Protein AF-A0A957TJC4-F1 (afdb_monomer_lite)

Foldseek 3Di:
DVVVVVVVVVVVVVVVVVDDDPPPPPPPPPPPPAWDQFWWKFKDQAQPPDDHGQDTDTDNDDDDDQDQHDPDPSHDSPHMDMDIDIDHDDDDD

pLDDT: mean 81.68, std 18.57, range [52.62, 98.75]

Secondary structure (DSSP, 8-state):
-HHHHHHHHHHHHHHHHS-S------------SS--SSEEEEEESSTT--SS-SEEEEES------TTS-SSTTS-SSS-EEEEE---PPPP-

Sequence (93 aa):
MFTVVRRTLRLLLILAFLLPLAPIARAQDVTPRFTDPGWQASYWNNRTLSGPPALQRFEQQLNFDWGFGSPDPVIAPDNFSARWERFIDLTPG

Structure (mmCIF, N/CA/C/O backbone):
data_AF-A0A957TJC4-F1
#
_entry.id   AF-A0A957TJC4-F1
#
loop_
_atom_site.group_PDB
_atom_site.id
_atom_site.type_symbol
_atom_site.label_atom_id
_atom_site.label_alt_id
_atom_site.label_comp_id
_atom_site.label_asym_id
_atom_site.label_entity_id
_atom_site.label_seq_id
_atom_site.pdbx_PDB_ins_code
_atom_site.Cartn_x
_atom_site.Cartn_y
_atom_site.Cartn_z
_atom_site.occupancy
_atom_site.B_iso_or_equiv
_atom_site.auth_seq_id
_atom_site.auth_comp_id
_atom_site.auth_asym_id
_atom_site.auth_atom_id
_atom_site.pdbx_PDB_model_num
ATOM 1 N N . MET A 1 1 ? 27.038 51.989 12.909 1.00 57.78 1 MET A N 1
ATOM 2 C CA . MET A 1 1 ? 25.652 51.627 13.293 1.00 57.78 1 MET A CA 1
ATOM 3 C C . MET A 1 1 ? 24.785 51.178 12.104 1.00 57.78 1 MET A C 1
ATOM 5 O O . MET A 1 1 ? 24.112 50.164 12.216 1.00 57.78 1 MET A O 1
ATOM 9 N N . PHE A 1 2 ? 24.848 51.839 10.939 1.00 55.53 2 PHE A N 1
ATOM 10 C CA . PHE A 1 2 ? 23.993 51.540 9.768 1.00 55.53 2 PHE A CA 1
ATOM 11 C C . PHE A 1 2 ? 24.270 50.213 9.021 1.00 55.53 2 PHE A C 1
ATOM 13 O O . PHE A 1 2 ? 23.383 49.681 8.355 1.00 55.53 2 PHE A O 1
ATOM 20 N N . THR A 1 3 ? 25.468 49.634 9.142 1.00 54.94 3 THR A N 1
ATOM 21 C CA . THR A 1 3 ? 25.861 48.397 8.430 1.00 54.94 3 THR A CA 1
ATOM 22 C C . THR A 1 3 ? 25.337 47.114 9.093 1.00 54.94 3 THR A C 1
ATOM 24 O O . THR A 1 3 ? 25.178 46.096 8.423 1.00 54.94 3 THR A O 1
ATOM 27 N N . VAL A 1 4 ? 25.026 47.158 10.394 1.00 55.16 4 VAL A N 1
ATOM 28 C CA . VAL A 1 4 ? 24.504 46.011 11.165 1.00 55.16 4 VAL A CA 1
ATOM 29 C C . VAL A 1 4 ? 23.010 45.809 10.892 1.00 55.16 4 VAL A C 1
ATOM 31 O O . VAL A 1 4 ? 22.593 44.695 10.596 1.00 55.16 4 VAL A O 1
ATOM 34 N N . VAL A 1 5 ? 22.231 46.897 10.854 1.00 58.34 5 VAL A N 1
ATOM 35 C CA . VAL A 1 5 ? 20.779 46.876 10.578 1.00 58.34 5 VAL A CA 1
ATOM 36 C C . VAL A 1 5 ? 20.470 46.360 9.165 1.00 58.34 5 VAL A C 1
ATOM 38 O O . VAL A 1 5 ? 19.522 45.612 8.952 1.00 58.34 5 VAL A O 1
ATOM 41 N N . ARG A 1 6 ? 21.316 46.693 8.181 1.00 56.81 6 ARG A N 1
ATOM 42 C CA . ARG A 1 6 ? 21.184 46.194 6.800 1.00 56.81 6 ARG A CA 1
ATOM 43 C C . ARG A 1 6 ? 21.524 44.705 6.656 1.00 56.81 6 ARG A C 1
ATOM 45 O O . ARG A 1 6 ? 21.023 44.061 5.737 1.00 56.81 6 ARG A O 1
ATOM 52 N N . ARG A 1 7 ? 22.361 44.153 7.544 1.00 57.66 7 ARG A N 1
ATOM 53 C CA . ARG A 1 7 ? 22.697 42.719 7.582 1.00 57.66 7 ARG A CA 1
ATOM 54 C C . ARG A 1 7 ? 21.602 4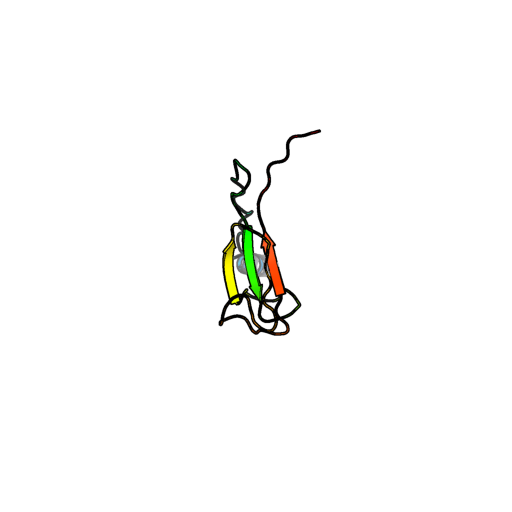1.900 8.262 1.00 57.66 7 ARG A C 1
ATOM 56 O O . ARG A 1 7 ? 21.235 40.854 7.740 1.00 57.66 7 ARG A O 1
ATOM 63 N N . THR A 1 8 ? 21.034 42.398 9.358 1.00 58.56 8 THR A N 1
ATOM 64 C CA . THR A 1 8 ? 19.928 41.725 10.056 1.00 58.56 8 THR A CA 1
ATOM 65 C C . THR A 1 8 ? 18.640 41.727 9.234 1.00 58.56 8 THR A C 1
ATOM 67 O O . THR A 1 8 ? 17.971 40.702 9.168 1.00 58.56 8 THR A O 1
ATOM 70 N N . LEU A 1 9 ? 18.337 42.808 8.507 1.00 58.50 9 LEU A N 1
ATOM 71 C CA . LEU A 1 9 ? 17.160 42.875 7.631 1.00 58.50 9 LEU A CA 1
ATOM 72 C C . LEU A 1 9 ? 17.245 41.900 6.438 1.00 58.50 9 LEU A C 1
ATOM 74 O O . LEU A 1 9 ? 16.244 41.298 6.062 1.00 58.50 9 LEU A O 1
ATOM 78 N N . ARG A 1 10 ? 18.445 41.687 5.872 1.00 59.19 10 ARG A N 1
ATOM 79 C CA . ARG A 1 10 ? 18.679 40.687 4.809 1.00 59.19 10 ARG A CA 1
ATOM 80 C C . ARG A 1 10 ? 18.579 39.246 5.323 1.00 59.19 10 ARG A C 1
ATOM 82 O O . ARG A 1 10 ? 18.058 38.399 4.610 1.00 59.19 10 ARG A O 1
ATOM 89 N N . LEU A 1 11 ? 19.028 38.976 6.552 1.00 58.16 11 LEU A N 1
ATOM 90 C CA . LEU A 1 11 ? 18.888 37.658 7.190 1.00 58.16 11 LEU A CA 1
ATOM 91 C C . LEU A 1 11 ? 17.426 37.343 7.553 1.00 58.16 11 LEU A C 1
ATOM 93 O O . LEU A 1 11 ? 16.983 36.218 7.349 1.00 58.16 11 LEU A O 1
ATOM 97 N N . LEU A 1 12 ? 16.659 38.341 8.004 1.00 58.28 12 LEU A N 1
ATOM 98 C CA . LEU A 1 12 ? 15.225 38.197 8.286 1.00 58.28 12 LEU A CA 1
ATOM 99 C C . LEU A 1 12 ? 14.393 37.968 7.014 1.00 58.28 12 LEU A C 1
ATOM 101 O O . LEU A 1 12 ? 13.450 37.184 7.040 1.00 58.28 12 LEU A O 1
ATOM 105 N N . LEU A 1 13 ? 14.768 38.583 5.888 1.00 59.75 13 LEU A N 1
ATOM 106 C CA . LEU A 1 13 ? 14.113 38.354 4.594 1.00 59.75 13 LEU A CA 1
ATOM 107 C C . LEU A 1 13 ? 14.409 36.961 4.011 1.00 59.75 13 LEU A C 1
ATOM 109 O O . LEU A 1 13 ? 13.517 36.361 3.426 1.00 59.75 13 LEU A O 1
ATOM 113 N N . ILE A 1 14 ? 15.614 36.411 4.211 1.00 59.94 14 ILE A N 1
ATOM 114 C CA . ILE A 1 14 ? 15.948 35.031 3.805 1.00 59.94 14 ILE A CA 1
ATOM 115 C C . ILE A 1 14 ? 15.217 34.008 4.690 1.00 59.94 14 ILE A C 1
ATOM 117 O O . ILE A 1 14 ? 14.703 33.016 4.179 1.00 59.94 14 ILE A O 1
ATOM 121 N N . LEU A 1 15 ? 15.104 34.269 5.998 1.00 53.88 15 LEU A N 1
ATOM 122 C CA . LEU A 1 15 ? 14.365 33.410 6.930 1.00 53.88 15 LEU A CA 1
ATOM 123 C C . LEU A 1 15 ? 12.849 33.420 6.655 1.00 53.88 15 LEU A C 1
ATOM 125 O O . LEU A 1 15 ? 12.206 32.380 6.752 1.00 53.88 15 LEU A O 1
ATOM 129 N N . ALA A 1 16 ? 12.289 34.565 6.251 1.00 57.31 16 ALA A N 1
ATOM 130 C CA . ALA A 1 16 ? 10.888 34.687 5.844 1.00 57.31 16 ALA A CA 1
ATOM 131 C C . ALA A 1 16 ? 10.598 34.086 4.451 1.00 57.31 16 ALA A C 1
ATOM 133 O O . ALA A 1 16 ? 9.473 33.674 4.189 1.00 57.31 16 ALA A O 1
ATOM 134 N N . PHE A 1 17 ? 11.600 33.994 3.567 1.00 58.12 17 PHE A N 1
ATOM 135 C CA . PHE A 1 17 ? 11.471 33.393 2.230 1.00 58.12 17 PHE A CA 1
ATOM 136 C C . PHE A 1 17 ? 11.725 31.870 2.210 1.00 58.12 17 PHE A C 1
ATOM 138 O O . PHE A 1 17 ? 11.323 31.194 1.270 1.00 58.12 17 PHE A O 1
ATOM 145 N N . LEU A 1 18 ? 12.334 31.312 3.264 1.00 55.06 18 LEU A N 1
ATOM 146 C CA . LEU A 1 18 ? 12.459 29.862 3.505 1.00 55.06 18 LEU A CA 1
ATOM 147 C C . LEU A 1 18 ? 11.194 29.226 4.115 1.00 55.06 18 LEU A C 1
ATOM 149 O O . LEU A 1 18 ? 11.154 28.015 4.319 1.00 55.06 18 LEU A O 1
ATOM 153 N N . LEU A 1 19 ? 10.176 30.034 4.419 1.00 63.69 19 LEU A N 1
ATOM 154 C CA . LEU A 1 19 ? 8.935 29.625 5.077 1.00 63.69 19 LEU A CA 1
ATOM 155 C C . LEU A 1 19 ? 7.683 29.937 4.230 1.00 63.69 19 LEU A C 1
ATOM 157 O O . LEU A 1 19 ? 6.762 30.60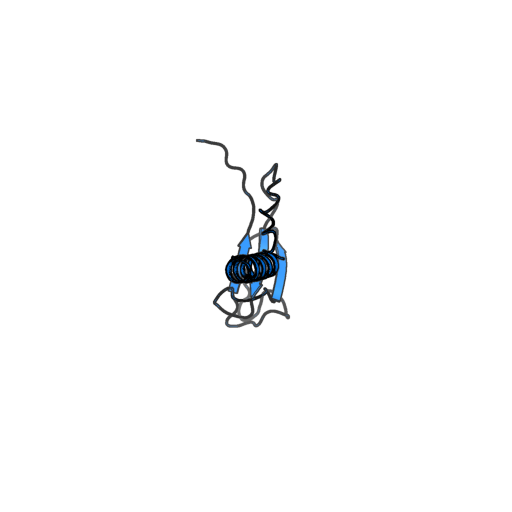3 4.705 1.00 63.69 19 LEU A O 1
ATOM 161 N N . PRO A 1 20 ? 7.579 29.406 2.999 1.00 57.22 20 PRO A N 1
ATOM 162 C CA . PRO A 1 20 ? 6.257 29.019 2.532 1.00 57.22 20 PRO A CA 1
ATOM 163 C C . PRO A 1 20 ? 6.232 27.577 2.029 1.00 57.22 20 PRO A C 1
ATOM 165 O O . PRO A 1 20 ? 7.005 27.168 1.168 1.00 57.22 20 PRO A O 1
ATOM 168 N N . LEU A 1 21 ? 5.239 26.857 2.547 1.00 63.34 21 LEU A N 1
ATOM 169 C CA . LEU A 1 21 ? 4.831 25.511 2.168 1.00 63.34 21 LEU A CA 1
ATOM 170 C C . LEU A 1 21 ? 5.694 24.370 2.722 1.00 63.34 21 LEU A C 1
ATOM 172 O O . LEU A 1 21 ? 6.101 23.459 2.005 1.00 63.34 21 LEU A O 1
ATOM 176 N N . ALA A 1 22 ? 5.794 24.298 4.054 1.00 57.78 22 ALA A N 1
ATOM 177 C CA . ALA A 1 22 ? 5.565 22.974 4.625 1.00 57.78 22 ALA A CA 1
ATOM 178 C C . ALA A 1 22 ? 4.234 22.495 4.019 1.00 57.78 22 ALA A C 1
ATOM 180 O O . ALA A 1 22 ? 3.250 23.243 4.125 1.00 57.78 22 ALA A O 1
ATOM 181 N N . PRO A 1 23 ? 4.157 21.331 3.342 1.00 58.56 23 PRO A N 1
ATOM 182 C CA . PRO A 1 23 ? 2.850 20.735 3.166 1.00 58.56 23 PRO A CA 1
ATOM 183 C C . PRO A 1 23 ? 2.264 20.742 4.571 1.00 58.56 23 PRO A C 1
ATOM 185 O O . PRO A 1 23 ? 2.933 20.327 5.523 1.00 58.56 23 PRO A O 1
ATOM 188 N N . ILE A 1 24 ? 1.059 21.287 4.732 1.00 59.88 24 ILE A N 1
ATOM 189 C CA . ILE A 1 24 ? 0.243 20.854 5.851 1.00 59.88 24 ILE A CA 1
ATOM 190 C C . ILE A 1 24 ? 0.209 19.355 5.603 1.00 59.88 24 ILE A C 1
ATOM 192 O O . ILE A 1 24 ? -0.490 18.898 4.698 1.00 59.88 24 ILE A O 1
ATOM 196 N N . ALA A 1 25 ? 1.079 18.606 6.285 1.00 54.47 25 ALA A N 1
ATOM 197 C CA . ALA A 1 25 ? 0.851 17.212 6.520 1.00 54.47 25 ALA A CA 1
ATOM 198 C C . ALA A 1 25 ? -0.540 17.280 7.112 1.00 54.47 25 ALA A C 1
ATOM 200 O O . ALA A 1 25 ? -0.720 17.794 8.217 1.00 54.47 25 ALA A O 1
ATOM 201 N N . ARG A 1 26 ? -1.543 16.979 6.283 1.00 56.88 26 ARG A N 1
ATOM 202 C CA . ARG A 1 26 ? -2.881 16.758 6.773 1.00 56.88 26 ARG A CA 1
ATOM 203 C C . ARG A 1 26 ? -2.613 15.647 7.770 1.00 56.88 26 ARG A C 1
ATOM 205 O O . ARG A 1 26 ? -2.337 14.520 7.360 1.00 56.88 26 ARG A O 1
ATOM 212 N N . ALA A 1 27 ? -2.542 15.991 9.059 1.00 56.28 27 ALA A N 1
ATOM 213 C CA . ALA A 1 27 ? -2.835 15.023 10.087 1.00 56.28 27 ALA A CA 1
ATOM 214 C C . ALA A 1 27 ? -4.128 14.416 9.570 1.00 56.28 27 ALA A C 1
ATOM 216 O O . ALA A 1 27 ? -5.053 15.168 9.252 1.00 56.28 27 ALA A O 1
ATOM 217 N N . GLN A 1 28 ? -4.077 13.122 9.250 1.00 52.62 28 GLN A N 1
ATOM 218 C CA . GLN A 1 28 ? -5.217 12.418 8.694 1.00 52.62 28 GLN A CA 1
ATOM 219 C C . GLN A 1 28 ? -6.405 12.862 9.539 1.00 52.62 28 GLN A C 1
ATOM 221 O O . GLN A 1 28 ? -6.310 12.813 10.768 1.00 52.62 28 GLN A O 1
ATOM 226 N N . ASP A 1 29 ? -7.446 13.406 8.915 1.00 52.62 29 ASP A N 1
ATOM 227 C CA . ASP A 1 29 ? -8.685 13.688 9.621 1.00 52.62 29 ASP A CA 1
ATOM 228 C C . ASP A 1 29 ? -9.225 12.314 10.045 1.00 52.62 29 ASP A C 1
ATOM 230 O O . ASP A 1 29 ? -10.010 11.685 9.340 1.00 52.62 29 ASP A O 1
ATOM 234 N N . VAL A 1 30 ? -8.715 11.781 11.158 1.00 55.88 30 VAL A N 1
ATOM 235 C CA . VAL A 1 30 ? -9.132 10.516 11.746 1.00 55.88 30 VAL A CA 1
ATOM 236 C C . VAL A 1 30 ? -10.467 10.828 12.393 1.00 55.88 30 VAL A C 1
ATOM 238 O O . VAL A 1 30 ? -10.561 11.115 13.580 1.00 55.88 30 VAL A O 1
ATOM 241 N N . THR A 1 31 ? -11.520 10.817 11.581 1.00 57.28 31 THR A N 1
ATOM 242 C CA . THR A 1 31 ? -12.875 10.669 12.106 1.00 57.28 31 THR A CA 1
ATOM 243 C C . THR A 1 31 ? -13.492 9.319 11.707 1.00 57.28 31 THR A C 1
ATOM 245 O O . THR A 1 31 ? -14.612 9.314 11.198 1.00 57.28 31 THR A O 1
ATOM 248 N N . PRO A 1 32 ? -12.845 8.153 11.928 1.00 58.28 32 PRO A N 1
ATOM 249 C CA . PRO A 1 32 ? -13.590 6.917 12.062 1.00 58.28 32 PRO A CA 1
ATOM 250 C C . PRO A 1 32 ? -14.298 6.982 13.414 1.00 58.28 32 PRO A C 1
ATOM 252 O O . PRO A 1 32 ? -13.677 7.060 14.471 1.00 58.28 32 PRO A O 1
ATOM 255 N N . ARG A 1 33 ? -15.626 7.026 13.384 1.00 59.47 33 ARG A N 1
ATOM 256 C CA . ARG A 1 33 ? -16.425 6.748 14.585 1.00 59.47 33 ARG A CA 1
ATOM 257 C C . ARG A 1 33 ? -16.711 5.248 14.729 1.00 59.47 33 ARG A C 1
ATOM 259 O O . ARG A 1 33 ? -17.349 4.876 15.706 1.00 59.47 33 ARG A O 1
ATOM 266 N N . PHE A 1 34 ? -16.306 4.449 13.735 1.00 73.38 34 PHE A N 1
ATOM 267 C CA . PHE A 1 34 ? -16.594 3.024 13.593 1.00 73.38 34 PHE A CA 1
ATOM 268 C C . PHE A 1 34 ? -15.488 2.331 12.779 1.00 73.38 34 PHE A C 1
ATOM 270 O O . PHE A 1 34 ? -14.871 2.957 11.915 1.00 73.38 34 PHE A O 1
ATOM 277 N N . THR A 1 35 ? -15.304 1.025 13.007 1.00 82.19 35 THR A N 1
ATOM 278 C CA . THR A 1 35 ? -14.457 0.138 12.186 1.00 82.19 35 THR A CA 1
ATOM 279 C C . THR A 1 35 ? -14.831 0.242 10.706 1.00 82.19 35 THR A C 1
ATOM 281 O O . THR A 1 35 ? -16.010 0.143 10.357 1.00 82.19 35 THR A O 1
ATOM 284 N N . ASP A 1 36 ? -13.831 0.387 9.834 1.00 88.81 36 ASP A N 1
ATOM 285 C CA . ASP A 1 36 ? -14.055 0.455 8.392 1.00 88.81 36 ASP A CA 1
ATOM 286 C C . ASP A 1 36 ? -14.695 -0.848 7.872 1.00 88.81 36 ASP A C 1
ATOM 288 O O . ASP A 1 36 ? -14.277 -1.949 8.255 1.00 88.81 36 ASP A O 1
ATOM 292 N N . PRO A 1 37 ? -15.660 -0.768 6.935 1.00 90.19 37 PRO A N 1
ATOM 293 C CA . PRO A 1 37 ? -16.364 -1.943 6.415 1.00 90.19 37 PRO A CA 1
ATOM 294 C C . PRO A 1 37 ? -15.502 -2.838 5.504 1.00 90.19 37 PRO A C 1
ATOM 296 O O . PRO A 1 37 ? -15.989 -3.845 4.994 1.00 90.19 37 PRO A O 1
ATOM 299 N N . GLY A 1 38 ? -14.241 -2.480 5.263 1.00 92.31 38 GLY A N 1
ATOM 300 C CA . GLY A 1 38 ? -13.334 -3.193 4.370 1.00 92.31 38 GLY A CA 1
ATOM 301 C C . GLY A 1 38 ? -11.935 -2.594 4.402 1.00 92.31 38 GLY A C 1
ATOM 302 O O . GLY A 1 38 ? -11.522 -2.023 5.409 1.00 92.31 38 GLY A O 1
ATOM 303 N N . TRP A 1 39 ? -11.206 -2.753 3.306 1.00 96.00 39 TRP A N 1
ATOM 304 C CA . TRP A 1 39 ? -9.795 -2.414 3.194 1.00 96.00 39 TRP A CA 1
ATOM 305 C C . TRP A 1 39 ? -9.565 -1.421 2.068 1.00 96.00 39 TRP A C 1
ATOM 307 O O . TRP A 1 39 ? -9.996 -1.637 0.936 1.00 96.00 39 TRP A O 1
ATOM 317 N N . GLN A 1 40 ? -8.816 -0.365 2.356 1.00 97.38 40 GLN A N 1
ATOM 318 C CA . GLN A 1 40 ? -8.221 0.461 1.321 1.00 97.38 40 GLN A CA 1
ATOM 319 C C . GLN A 1 40 ? -6.959 -0.241 0.811 1.00 97.38 40 GLN A C 1
ATOM 321 O O . GLN A 1 40 ? -5.935 -0.270 1.491 1.00 97.38 40 GLN A O 1
ATOM 326 N N . ALA A 1 41 ? -7.038 -0.815 -0.386 1.00 98.31 41 ALA A N 1
ATOM 327 C CA . ALA A 1 41 ? -5.922 -1.453 -1.065 1.00 98.31 41 ALA A CA 1
ATOM 328 C C . ALA A 1 41 ? -5.149 -0.430 -1.909 1.00 98.31 41 ALA A C 1
ATOM 330 O O . ALA A 1 41 ? -5.741 0.425 -2.576 1.00 98.31 41 ALA A O 1
ATOM 331 N N . SER A 1 42 ? -3.826 -0.540 -1.900 1.00 98.75 42 SER A N 1
ATOM 332 C CA . SER A 1 42 ? -2.893 0.181 -2.768 1.00 98.75 42 SER A CA 1
ATOM 333 C C . SER A 1 42 ? -1.903 -0.810 -3.374 1.00 98.75 42 SER A C 1
ATOM 335 O O . SER A 1 42 ? -1.425 -1.694 -2.666 1.00 98.75 42 SER A O 1
ATOM 337 N N . TYR A 1 43 ? -1.578 -0.658 -4.657 1.00 98.75 43 TYR A N 1
ATOM 338 C CA . TYR A 1 43 ? -0.702 -1.559 -5.410 1.00 98.75 43 TYR A CA 1
ATOM 339 C C . TYR A 1 43 ? 0.393 -0.784 -6.149 1.00 98.75 4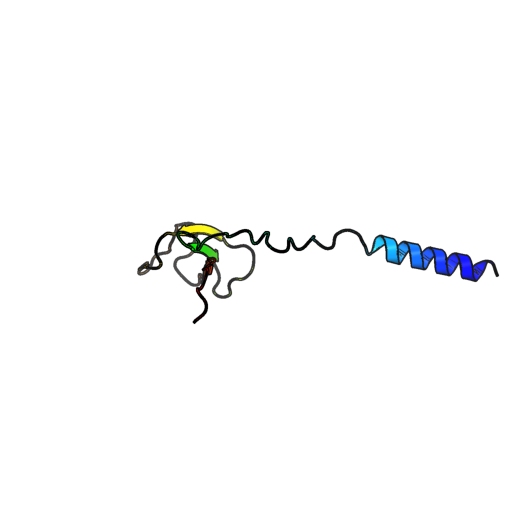3 TYR A C 1
ATOM 341 O O . TYR A 1 43 ? 0.134 0.275 -6.724 1.00 98.75 43 TYR A O 1
ATOM 349 N N . TRP A 1 44 ? 1.608 -1.330 -6.188 1.00 98.75 44 TRP A N 1
ATOM 350 C CA . TRP A 1 44 ? 2.780 -0.735 -6.836 1.00 98.75 44 TRP A CA 1
ATOM 351 C C . TRP A 1 44 ? 3.435 -1.721 -7.797 1.00 98.75 44 TRP A C 1
ATOM 353 O O . TRP A 1 44 ? 3.639 -2.874 -7.438 1.00 98.75 44 TRP A O 1
ATOM 363 N N . ASN A 1 45 ? 3.897 -1.241 -8.956 1.00 98.62 45 ASN A N 1
ATOM 364 C CA . ASN A 1 45 ? 4.719 -2.008 -9.909 1.00 98.62 45 ASN A CA 1
ATOM 365 C C . ASN A 1 45 ? 6.200 -2.067 -9.490 1.00 98.62 45 ASN A C 1
ATOM 367 O O . ASN A 1 45 ? 7.111 -1.832 -10.282 1.00 98.62 45 ASN A O 1
ATOM 371 N N . ASN A 1 46 ? 6.437 -2.297 -8.202 1.00 98.56 46 ASN A N 1
ATOM 372 C CA . ASN A 1 46 ? 7.741 -2.561 -7.610 1.00 98.56 46 ASN A CA 1
ATOM 373 C C . ASN A 1 46 ? 7.544 -3.311 -6.289 1.00 98.56 46 ASN A C 1
ATOM 375 O O . ASN A 1 46 ? 6.467 -3.262 -5.701 1.00 98.56 46 ASN A O 1
ATOM 379 N N . ARG A 1 47 ? 8.594 -3.965 -5.786 1.00 98.25 47 ARG A N 1
ATOM 380 C CA . ARG A 1 47 ? 8.541 -4.781 -4.558 1.00 98.25 47 ARG A CA 1
ATOM 381 C C . ARG A 1 47 ? 8.660 -3.980 -3.255 1.00 98.25 47 ARG A C 1
ATOM 383 O O . ARG A 1 47 ? 8.679 -4.576 -2.185 1.00 98.25 47 ARG A O 1
ATOM 390 N N . THR A 1 48 ? 8.825 -2.661 -3.325 1.00 98.38 48 THR A N 1
ATOM 391 C CA . THR A 1 48 ? 9.305 -1.843 -2.198 1.00 98.38 48 THR A CA 1
ATOM 392 C C . THR A 1 48 ? 8.299 -0.790 -1.741 1.00 98.38 48 THR A C 1
ATOM 394 O O . THR A 1 48 ? 8.688 0.132 -1.025 1.00 98.38 48 THR A O 1
ATOM 397 N N . LEU A 1 49 ? 7.029 -0.885 -2.160 1.00 98.38 49 LEU A N 1
ATOM 398 C CA . LEU A 1 49 ? 5.972 0.093 -1.849 1.00 98.38 49 LEU A CA 1
ATOM 399 C C . LEU A 1 49 ? 6.406 1.546 -2.144 1.00 98.38 49 LEU A C 1
ATOM 401 O O . LEU A 1 49 ? 6.059 2.480 -1.423 1.00 98.38 49 LEU A O 1
ATOM 405 N N . SER A 1 50 ? 7.263 1.729 -3.151 1.00 97.94 50 SER A N 1
ATOM 406 C CA . SER A 1 50 ? 7.967 2.989 -3.389 1.00 97.94 50 SER A CA 1
ATOM 407 C C . SER A 1 50 ? 7.292 3.818 -4.474 1.00 97.94 50 SER A C 1
ATOM 409 O O . SER A 1 50 ? 6.868 3.287 -5.501 1.00 97.94 50 SER A O 1
ATOM 411 N N . GLY A 1 51 ? 7.262 5.136 -4.264 1.00 98.19 51 GLY A N 1
ATOM 412 C CA . GLY A 1 51 ? 6.600 6.080 -5.162 1.00 98.19 51 GLY A CA 1
ATOM 413 C C . GLY A 1 51 ? 5.069 6.029 -5.068 1.00 98.19 51 GLY A C 1
ATOM 414 O O . GLY A 1 51 ? 4.515 5.399 -4.163 1.00 98.19 51 GLY A O 1
ATOM 415 N N . PRO A 1 52 ? 4.367 6.718 -5.980 1.00 98.25 52 PRO A N 1
ATOM 416 C CA . PRO A 1 52 ? 2.912 6.662 -6.045 1.00 98.25 52 PRO A CA 1
ATOM 417 C C . PRO A 1 52 ? 2.426 5.248 -6.414 1.00 98.25 52 PRO A C 1
ATOM 419 O O . PRO A 1 52 ? 3.017 4.628 -7.303 1.00 98.25 52 PRO A O 1
ATOM 422 N N . PRO A 1 53 ? 1.363 4.728 -5.774 1.00 98.31 53 PRO A N 1
ATOM 4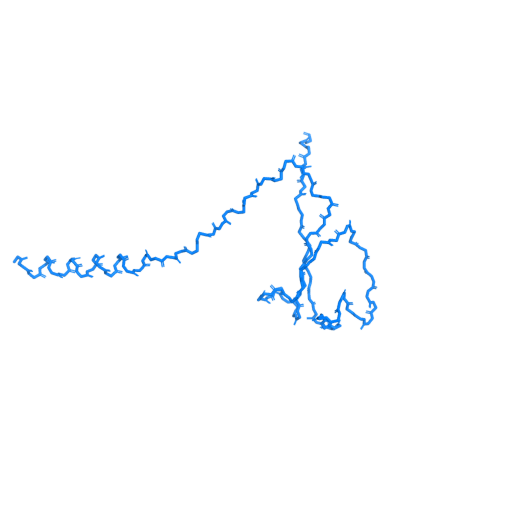23 C CA . PRO A 1 53 ? 0.754 3.467 -6.187 1.00 98.31 53 PRO A CA 1
ATOM 424 C C . PRO A 1 53 ? 0.149 3.592 -7.590 1.00 98.31 53 PRO A C 1
ATOM 426 O O . PRO A 1 53 ? -0.404 4.630 -7.952 1.00 98.31 53 PRO A O 1
ATOM 429 N N . ALA A 1 54 ? 0.234 2.511 -8.363 1.00 98.50 54 ALA A N 1
ATOM 430 C CA . ALA A 1 54 ? -0.335 2.402 -9.704 1.00 98.50 54 ALA A CA 1
ATOM 431 C C . ALA A 1 54 ? -1.850 2.131 -9.679 1.00 98.50 54 ALA A C 1
ATOM 433 O O . ALA A 1 54 ? -2.556 2.506 -10.611 1.00 98.50 54 ALA A O 1
ATOM 434 N N . LEU A 1 55 ? -2.352 1.515 -8.604 1.00 98.62 55 LEU A N 1
ATOM 435 C CA . LEU A 1 55 ? -3.776 1.267 -8.380 1.00 98.62 55 LEU A CA 1
ATOM 436 C C . LEU A 1 55 ? -4.114 1.480 -6.905 1.00 98.62 55 LEU A C 1
ATOM 438 O O . LEU A 1 55 ? -3.393 1.013 -6.025 1.00 98.62 55 LEU A O 1
ATOM 442 N N . GLN A 1 56 ? -5.235 2.146 -6.641 1.00 98.44 56 GLN A N 1
ATOM 443 C CA . GLN A 1 56 ? -5.863 2.205 -5.324 1.00 98.44 56 GLN A CA 1
ATOM 444 C C . GLN A 1 56 ? -7.339 1.838 -5.468 1.00 98.44 56 GLN A C 1
ATOM 446 O O . GLN A 1 56 ? -8.002 2.330 -6.381 1.00 98.44 56 GLN A O 1
ATOM 451 N N . ARG A 1 57 ? -7.861 0.980 -4.587 1.00 97.25 57 ARG A N 1
ATOM 452 C CA . ARG A 1 57 ? -9.278 0.582 -4.589 1.00 97.25 57 ARG A CA 1
ATOM 453 C C . ARG A 1 57 ? -9.735 0.073 -3.227 1.00 97.25 57 ARG A C 1
ATOM 455 O O . ARG A 1 57 ? -8.914 -0.304 -2.399 1.00 97.25 57 ARG A O 1
ATOM 462 N N . PHE A 1 58 ? -11.044 0.053 -3.012 1.00 96.69 58 PHE A N 1
ATOM 463 C CA . PHE A 1 58 ? -11.646 -0.522 -1.813 1.00 96.69 58 PHE A CA 1
ATOM 464 C C . PHE A 1 58 ? -11.960 -2.010 -2.019 1.00 96.69 58 PHE A C 1
ATOM 466 O O . PHE A 1 58 ? -12.511 -2.386 -3.053 1.00 96.69 58 PHE A O 1
ATOM 473 N N . GLU A 1 59 ? -11.635 -2.850 -1.039 1.00 96.75 59 GLU A N 1
ATOM 474 C CA . GLU A 1 59 ? -11.815 -4.304 -1.092 1.00 96.75 59 GLU A CA 1
ATOM 475 C C . GLU A 1 59 ? -12.469 -4.825 0.192 1.00 96.75 59 GLU A C 1
ATOM 477 O O . GLU A 1 59 ? -12.077 -4.475 1.302 1.00 96.75 59 GLU A O 1
ATOM 482 N N . GLN A 1 60 ? -13.481 -5.685 0.061 1.00 95.19 60 GLN A N 1
ATOM 483 C CA . GLN A 1 60 ? -14.235 -6.190 1.218 1.00 95.19 60 GLN A CA 1
ATOM 484 C C . GLN A 1 60 ? -13.538 -7.351 1.937 1.00 95.19 60 GLN A C 1
ATOM 486 O O . GLN A 1 60 ? -13.796 -7.598 3.112 1.00 95.19 60 GLN A O 1
ATOM 491 N N . GLN A 1 61 ? -12.678 -8.091 1.237 1.00 93.12 61 GLN A N 1
ATOM 492 C CA . GLN A 1 61 ? -12.049 -9.312 1.733 1.00 93.12 61 GLN A CA 1
ATOM 493 C C . GLN A 1 61 ? -10.579 -9.343 1.324 1.00 93.12 61 GLN A C 1
ATOM 495 O O . GLN A 1 61 ? -10.223 -8.821 0.272 1.00 93.12 61 GLN A O 1
ATOM 500 N N . LEU A 1 62 ? -9.748 -9.992 2.139 1.00 94.06 62 LEU A N 1
ATOM 501 C CA . LEU A 1 62 ? -8.346 -10.277 1.829 1.00 94.06 62 LEU A CA 1
ATOM 502 C C . LEU A 1 62 ? -8.203 -11.759 1.478 1.00 94.06 62 LEU A C 1
ATOM 504 O O . LEU A 1 62 ? -7.728 -12.553 2.286 1.00 94.06 62 LEU A O 1
ATOM 508 N N . ASN A 1 63 ? -8.689 -12.141 0.299 1.00 96.00 63 ASN A N 1
ATOM 509 C CA . ASN A 1 63 ? -8.625 -13.516 -0.193 1.00 96.00 63 ASN A CA 1
ATOM 510 C C . ASN A 1 63 ? -8.359 -13.505 -1.699 1.00 96.00 63 ASN A C 1
ATOM 512 O O . ASN A 1 63 ? -9.289 -13.407 -2.500 1.00 96.00 63 ASN A O 1
ATOM 516 N N . PHE A 1 64 ? -7.083 -13.552 -2.067 1.00 96.00 64 PHE A N 1
ATOM 517 C CA . PHE A 1 64 ? -6.647 -13.423 -3.450 1.00 96.00 64 PHE A CA 1
ATOM 518 C C . PHE A 1 64 ? -5.721 -14.573 -3.829 1.00 96.00 64 PHE A C 1
ATOM 520 O O . PHE A 1 64 ? -4.718 -14.812 -3.160 1.00 96.00 64 PHE A O 1
ATOM 527 N N . ASP A 1 65 ? -6.044 -15.232 -4.938 1.00 96.94 65 ASP A N 1
ATOM 528 C CA . ASP A 1 65 ? -5.138 -16.099 -5.683 1.00 96.94 65 ASP A CA 1
ATOM 529 C C . ASP A 1 65 ? -5.065 -15.555 -7.112 1.00 96.94 65 ASP A C 1
ATOM 531 O O . ASP A 1 65 ? -6.024 -15.650 -7.881 1.00 96.94 65 ASP A O 1
ATOM 535 N N . TRP A 1 66 ? -3.951 -14.900 -7.438 1.00 96.00 66 TRP A N 1
ATOM 536 C CA . TRP A 1 66 ? -3.726 -14.339 -8.771 1.00 96.00 66 TRP A CA 1
ATOM 537 C C . TRP A 1 66 ? -3.026 -15.325 -9.712 1.00 96.00 66 TRP A C 1
ATOM 539 O O . TRP A 1 66 ? -2.874 -15.018 -10.894 1.00 96.00 66 TRP A O 1
ATOM 549 N N . GLY A 1 67 ? -2.602 -16.500 -9.230 1.00 97.12 67 GLY A N 1
ATOM 550 C CA . GLY A 1 67 ? -1.783 -17.434 -9.998 1.00 97.12 67 GLY A CA 1
ATOM 551 C C . GLY A 1 67 ? -0.547 -16.754 -10.600 1.00 97.12 67 GLY A C 1
ATOM 552 O O . GLY A 1 67 ? 0.267 -16.177 -9.886 1.00 97.12 67 GLY A O 1
ATOM 553 N N . PHE A 1 68 ? -0.428 -16.804 -11.929 1.00 97.00 68 PHE A N 1
ATOM 554 C CA . PHE A 1 68 ? 0.624 -16.122 -12.701 1.00 97.00 68 PHE A CA 1
ATOM 555 C C . PHE A 1 68 ? 0.217 -14.725 -13.206 1.00 97.00 68 PHE A C 1
ATOM 557 O O . PHE A 1 68 ? 0.906 -14.148 -14.043 1.00 97.00 68 PHE A O 1
ATOM 564 N N . GLY A 1 69 ? -0.947 -14.225 -12.792 1.00 97.75 69 GLY A N 1
ATOM 565 C CA . GLY A 1 69 ? -1.498 -12.936 -13.198 1.00 97.75 69 GLY A CA 1
ATOM 566 C C . GLY A 1 69 ? -1.269 -11.833 -12.166 1.00 97.75 69 GLY A C 1
ATOM 567 O O . GLY A 1 69 ? -0.389 -11.908 -11.315 1.00 97.75 69 GLY A O 1
ATOM 568 N N . SER A 1 70 ? -2.094 -10.793 -12.248 1.00 98.12 70 SER A N 1
ATOM 569 C CA . SER A 1 70 ? -2.067 -9.633 -11.359 1.00 98.12 70 SER A CA 1
ATOM 570 C C . SER A 1 70 ? -3.480 -9.261 -10.886 1.00 98.12 70 SER A C 1
ATOM 572 O O . SER A 1 70 ? -4.474 -9.670 -11.492 1.00 98.12 70 SER A O 1
ATOM 574 N N . PRO A 1 71 ? -3.604 -8.462 -9.811 1.00 97.25 71 PRO A N 1
ATOM 575 C CA . PRO A 1 71 ? -4.889 -7.957 -9.314 1.00 97.25 71 PRO A CA 1
ATOM 576 C C . PRO A 1 71 ? -5.673 -7.077 -10.298 1.00 97.25 71 PRO A C 1
ATOM 578 O O . PRO A 1 71 ? -6.863 -6.839 -10.064 1.00 97.25 71 PRO A O 1
ATOM 581 N N . ASP A 1 72 ? -5.009 -6.546 -11.327 1.00 98.31 72 ASP A N 1
ATOM 582 C CA . ASP A 1 72 ? -5.560 -5.667 -12.360 1.00 98.31 72 ASP A CA 1
ATOM 583 C C . ASP A 1 72 ? -4.567 -5.556 -13.539 1.00 98.31 72 ASP A C 1
ATOM 585 O O . ASP A 1 72 ? -3.359 -5.564 -13.286 1.00 98.31 72 ASP A O 1
ATOM 589 N N . PRO A 1 73 ? -5.013 -5.389 -14.802 1.00 98.12 73 PRO A N 1
ATOM 590 C CA . PRO A 1 73 ? -4.125 -5.202 -15.955 1.00 98.12 73 PRO A CA 1
ATOM 591 C C . PRO A 1 73 ? -3.117 -4.045 -15.851 1.00 98.12 73 PRO A C 1
ATOM 593 O O . PRO A 1 73 ? -2.091 -4.078 -16.529 1.00 98.12 73 PRO A O 1
ATOM 596 N N . VAL A 1 74 ? -3.378 -3.021 -15.026 1.00 98.12 74 VAL A N 1
ATOM 597 C CA . VAL A 1 74 ? -2.419 -1.925 -14.776 1.00 98.12 74 VAL A CA 1
ATOM 598 C C . VAL A 1 74 ? -1.240 -2.355 -13.888 1.00 98.12 74 VAL A C 1
ATOM 600 O O . VAL A 1 74 ? -0.211 -1.672 -13.824 1.00 98.12 74 VAL A O 1
ATOM 603 N N . ILE A 1 75 ? -1.377 -3.489 -13.197 1.00 98.62 75 ILE A N 1
ATOM 604 C CA . ILE A 1 75 ? -0.360 -4.064 -12.324 1.00 98.62 75 ILE A CA 1
ATOM 605 C C . ILE A 1 75 ? 0.398 -5.156 -13.074 1.00 98.62 75 ILE A C 1
ATOM 607 O O . ILE A 1 75 ? -0.195 -6.068 -13.652 1.00 98.62 75 ILE A O 1
ATOM 611 N N . ALA A 1 76 ? 1.726 -5.064 -13.053 1.00 97.88 76 ALA A N 1
ATOM 612 C CA . ALA A 1 76 ? 2.601 -6.085 -13.601 1.00 97.88 76 ALA A CA 1
ATOM 613 C C . ALA A 1 76 ? 2.389 -7.412 -12.840 1.00 97.88 76 ALA A C 1
ATOM 615 O O . ALA A 1 76 ? 2.340 -7.383 -11.610 1.00 97.88 76 ALA A O 1
ATOM 616 N N . PRO A 1 77 ? 2.289 -8.564 -13.531 1.00 97.62 77 PRO A N 1
ATOM 617 C CA . PRO A 1 77 ? 2.136 -9.872 -12.881 1.00 97.62 77 PRO A CA 1
ATOM 618 C C . PRO A 1 77 ? 3.270 -10.214 -11.913 1.00 97.62 77 PRO A C 1
ATOM 620 O O . PRO A 1 77 ? 3.043 -10.795 -10.857 1.00 97.62 77 PRO A O 1
ATOM 623 N N . ASP A 1 78 ? 4.489 -9.782 -12.238 1.00 97.69 78 ASP A N 1
ATOM 624 C CA . ASP A 1 78 ? 5.674 -10.012 -11.423 1.00 97.69 78 ASP A CA 1
ATOM 625 C C . ASP A 1 78 ? 6.145 -8.740 -10.717 1.00 97.69 78 ASP A C 1
ATOM 627 O O . ASP A 1 78 ? 6.001 -7.622 -11.212 1.00 97.69 78 ASP A O 1
ATOM 631 N N . ASN A 1 79 ? 6.834 -8.929 -9.588 1.00 97.69 79 ASN A N 1
ATOM 632 C CA . ASN A 1 79 ? 7.560 -7.878 -8.866 1.00 97.69 79 ASN A CA 1
ATOM 633 C C . ASN A 1 79 ? 6.709 -6.677 -8.419 1.00 97.69 79 ASN A C 1
ATOM 635 O O . ASN A 1 79 ? 7.259 -5.598 -8.182 1.00 97.69 79 ASN A O 1
ATOM 639 N N . PHE A 1 80 ? 5.401 -6.859 -8.253 1.00 98.44 80 PHE A N 1
ATOM 640 C CA . PHE A 1 80 ? 4.539 -5.868 -7.624 1.00 98.44 80 PHE A CA 1
ATOM 641 C C . PHE A 1 80 ? 4.540 -6.012 -6.094 1.00 98.44 80 PHE A C 1
ATOM 643 O O . PHE A 1 80 ? 5.044 -6.983 -5.525 1.00 98.44 80 PHE A O 1
ATOM 650 N N . SER A 1 81 ? 3.981 -5.020 -5.413 1.00 98.69 81 SER A N 1
ATOM 651 C CA . SER A 1 81 ? 3.679 -5.071 -3.983 1.00 98.69 81 SER A CA 1
ATOM 652 C C . SER A 1 81 ? 2.322 -4.436 -3.718 1.00 98.69 81 SER A C 1
ATOM 654 O O . SER A 1 81 ? 1.810 -3.672 -4.540 1.00 98.69 8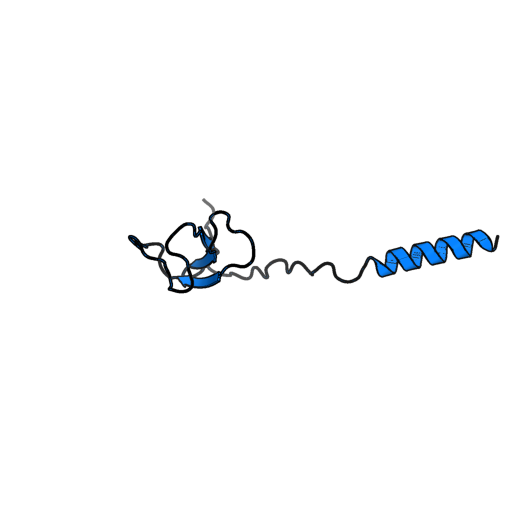1 SER A O 1
ATOM 656 N N . ALA A 1 82 ? 1.724 -4.774 -2.580 1.00 98.31 82 ALA A N 1
ATOM 657 C CA . ALA A 1 82 ? 0.414 -4.287 -2.187 1.00 98.31 82 ALA A CA 1
ATOM 658 C C . ALA A 1 82 ? 0.383 -3.952 -0.692 1.00 98.31 82 ALA A C 1
ATOM 660 O O . ALA A 1 82 ? 1.111 -4.549 0.105 1.00 98.31 82 ALA A O 1
ATOM 661 N N . ARG A 1 83 ? -0.460 -2.989 -0.319 1.00 98.44 83 ARG A N 1
ATOM 662 C CA . ARG A 1 83 ? -0.725 -2.586 1.064 1.00 98.44 83 ARG A CA 1
ATOM 663 C C . ARG A 1 83 ? -2.223 -2.418 1.250 1.00 98.44 83 ARG A C 1
ATOM 665 O O . ARG A 1 83 ? -2.859 -1.717 0.467 1.00 98.44 83 ARG A O 1
ATOM 672 N N . TRP A 1 84 ? -2.747 -3.016 2.311 1.00 97.94 84 TRP A N 1
ATOM 673 C CA . TRP A 1 84 ? -4.130 -2.856 2.741 1.00 97.94 84 TRP A CA 1
ATOM 674 C C . TRP A 1 84 ? -4.156 -2.128 4.076 1.00 97.94 84 TRP A C 1
ATOM 676 O O . TRP A 1 84 ? -3.466 -2.522 5.016 1.00 97.94 84 TRP A O 1
ATOM 686 N N . GLU A 1 85 ? -4.945 -1.066 4.150 1.00 95.94 85 GLU A N 1
ATOM 687 C CA . GLU A 1 85 ? -5.105 -0.236 5.341 1.00 95.94 85 GLU A CA 1
ATOM 688 C C . GLU A 1 85 ? -6.584 -0.166 5.710 1.00 95.94 85 GLU A C 1
ATOM 690 O O . GLU A 1 85 ? -7.450 -0.102 4.834 1.00 95.94 85 GLU A O 1
ATOM 695 N N . ARG A 1 86 ? -6.872 -0.202 7.012 1.00 92.38 86 ARG A N 1
ATOM 696 C CA . ARG A 1 86 ? -8.202 0.072 7.555 1.00 92.38 86 ARG A CA 1
ATOM 697 C C . ARG A 1 86 ? -8.108 0.533 9.003 1.00 92.38 86 ARG A C 1
ATOM 699 O O . ARG A 1 86 ? -7.180 0.144 9.716 1.00 92.38 86 ARG A O 1
ATOM 706 N N . PHE A 1 87 ? -9.096 1.290 9.444 1.00 89.19 87 PHE A N 1
ATOM 707 C CA . PHE A 1 87 ? -9.319 1.623 10.841 1.00 89.19 87 PHE A CA 1
ATOM 708 C C . PHE A 1 87 ? -10.159 0.540 11.520 1.00 89.19 87 PHE A C 1
ATOM 710 O O . PHE A 1 87 ? -11.138 0.038 10.964 1.00 89.19 87 PHE A O 1
ATOM 717 N N . ILE A 1 88 ? -9.756 0.163 12.732 1.00 88.62 88 ILE A N 1
ATOM 718 C CA . ILE A 1 88 ? -10.462 -0.804 13.573 1.00 88.62 88 ILE A CA 1
ATOM 719 C C . ILE A 1 88 ? -10.601 -0.188 14.958 1.00 88.62 88 ILE A C 1
ATOM 721 O O . ILE A 1 88 ? -9.597 0.159 15.580 1.00 88.62 88 ILE A O 1
ATOM 725 N N . ASP A 1 89 ? -11.833 -0.114 15.447 1.00 87.50 89 ASP A N 1
ATOM 726 C CA . ASP A 1 89 ? -12.108 0.260 16.829 1.00 87.50 89 ASP A CA 1
ATOM 727 C C . ASP A 1 89 ? -12.041 -0.988 17.705 1.00 87.50 89 ASP A C 1
ATOM 729 O O . ASP A 1 89 ? -12.790 -1.948 17.512 1.00 87.50 89 ASP A O 1
ATOM 733 N N . LEU A 1 90 ? -11.125 -0.985 18.671 1.00 85.94 90 LEU A N 1
ATOM 734 C CA . LEU A 1 90 ? -10.946 -2.084 19.613 1.00 85.94 90 LEU A CA 1
ATOM 735 C C . LEU A 1 90 ? -11.624 -1.738 20.938 1.00 85.94 90 LEU A C 1
ATOM 737 O O . LEU A 1 90 ? -11.429 -0.650 21.481 1.00 85.94 90 LEU A O 1
ATOM 741 N N . THR A 1 91 ? -12.399 -2.672 21.486 1.00 83.81 91 THR A N 1
ATOM 742 C CA . THR A 1 91 ? -12.864 -2.560 22.872 1.00 83.81 91 THR A CA 1
ATOM 743 C C . THR A 1 91 ? -11.688 -2.846 23.814 1.00 83.81 91 THR A C 1
ATOM 745 O O . THR 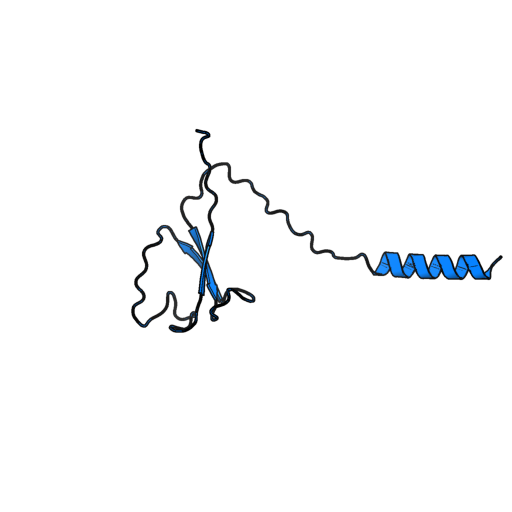A 1 91 ? -10.967 -3.818 23.574 1.00 83.81 91 THR A O 1
ATOM 748 N N . PRO A 1 92 ? -11.463 -2.036 24.865 1.00 84.25 92 PRO A N 1
ATOM 749 C CA . PRO A 1 92 ? -10.501 -2.372 25.911 1.00 84.25 92 PRO A CA 1
ATOM 750 C C . PRO A 1 92 ? -10.808 -3.740 26.537 1.00 84.25 92 PRO A C 1
ATOM 752 O O . PRO A 1 92 ? -11.977 -4.116 26.647 1.00 84.25 92 PRO A O 1
ATOM 755 N N . GLY A 1 93 ? -9.754 -4.468 26.915 1.00 74.62 93 GLY A N 1
ATOM 756 C CA . GLY A 1 93 ? -9.850 -5.757 27.611 1.00 74.62 93 GLY A CA 1
ATOM 757 C C . GLY A 1 93 ? -10.098 -5.626 29.106 1.00 74.62 93 GLY A C 1
ATOM 758 O O . GLY A 1 93 ? -9.781 -4.552 29.666 1.00 74.62 93 GLY A O 1
#

Radius of gyration: 23.7 Å; chains: 1; bounding box: 42×69×44 Å